Protein AF-X0WL87-F1 (afdb_monomer_lite)

Structure (mmCIF, N/CA/C/O backbone):
data_AF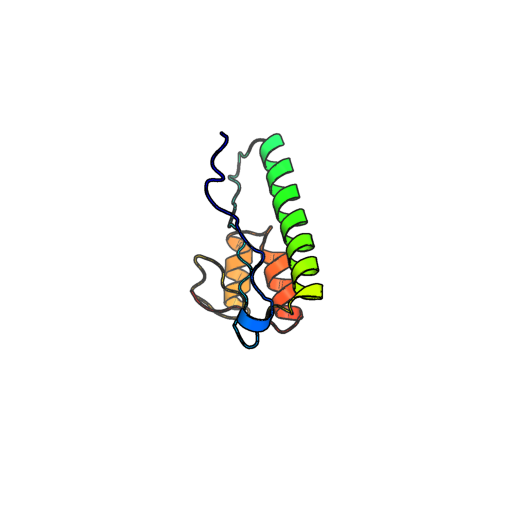-X0WL87-F1
#
_entry.id   AF-X0WL87-F1
#
loop_
_atom_site.group_PDB
_atom_site.id
_atom_site.type_symbol
_atom_site.label_atom_id
_atom_site.label_alt_id
_atom_site.label_comp_id
_atom_site.label_asym_id
_atom_site.label_entity_id
_atom_site.label_seq_id
_atom_site.pdbx_PDB_ins_code
_atom_site.Cartn_x
_atom_site.Cartn_y
_atom_site.Cartn_z
_atom_site.occupancy
_atom_site.B_iso_or_equiv
_atom_site.auth_seq_id
_atom_site.auth_comp_id
_atom_site.auth_asym_id
_atom_site.auth_atom_id
_atom_site.pdbx_PDB_model_num
ATOM 1 N N . MET A 1 1 ? -8.883 49.123 -3.212 1.00 55.66 1 MET A N 1
ATOM 2 C CA . MET A 1 1 ? -9.427 48.294 -2.120 1.00 55.66 1 MET A CA 1
ATOM 3 C C . MET A 1 1 ? -9.254 46.866 -2.574 1.00 55.66 1 MET A C 1
ATOM 5 O O . MET A 1 1 ? -9.878 46.508 -3.562 1.00 55.66 1 MET A O 1
ATOM 9 N N . ASP A 1 2 ? -8.362 46.113 -1.938 1.00 64.94 2 ASP A N 1
ATOM 10 C CA . ASP A 1 2 ? -8.216 44.689 -2.233 1.00 64.94 2 ASP A CA 1
ATOM 11 C C . ASP A 1 2 ? -9.384 43.958 -1.573 1.00 64.94 2 ASP A C 1
ATOM 13 O O . ASP A 1 2 ? -9.468 43.855 -0.349 1.00 64.94 2 ASP A O 1
ATOM 17 N N . GLU A 1 3 ? -10.348 43.545 -2.390 1.00 69.81 3 GLU A N 1
ATOM 18 C CA . GLU A 1 3 ? -11.507 42.783 -1.945 1.00 69.81 3 GLU A CA 1
ATOM 19 C C . GLU A 1 3 ? -11.063 41.346 -1.646 1.00 69.81 3 GLU A C 1
ATOM 21 O O . GLU A 1 3 ? -10.511 40.652 -2.501 1.00 69.81 3 GLU A O 1
ATOM 26 N N . GLN A 1 4 ? -11.256 40.893 -0.407 1.00 76.25 4 GLN A N 1
ATOM 27 C CA . GLN A 1 4 ? -10.859 39.550 0.001 1.00 76.25 4 GLN A CA 1
ATOM 28 C C . GLN A 1 4 ? -11.807 38.520 -0.637 1.00 76.25 4 GLN A C 1
ATOM 30 O O . GLN A 1 4 ? -12.938 38.352 -0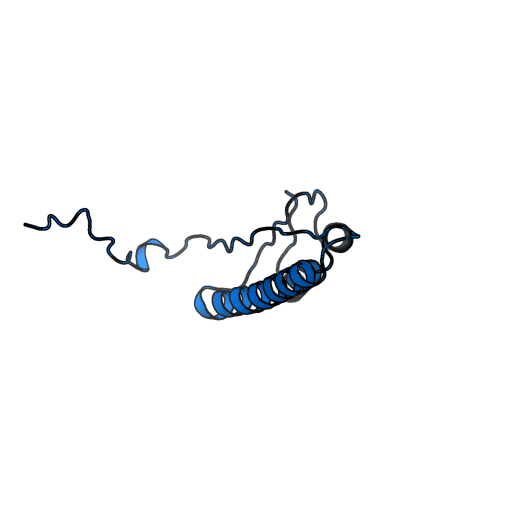.191 1.00 76.25 4 GLN A O 1
ATOM 35 N N . LEU A 1 5 ? -11.332 37.796 -1.656 1.00 79.25 5 LEU A N 1
ATOM 36 C CA . LEU A 1 5 ? -12.105 36.856 -2.495 1.00 79.25 5 LEU A CA 1
ATOM 37 C C . LEU A 1 5 ? -12.551 35.548 -1.795 1.00 79.25 5 LEU A C 1
ATOM 39 O O . LEU A 1 5 ? -12.939 34.585 -2.453 1.00 79.25 5 LEU A O 1
ATOM 43 N N . GLY A 1 6 ? -12.519 35.504 -0.462 1.00 75.31 6 GLY A N 1
ATOM 44 C CA . GLY A 1 6 ? -12.942 34.361 0.344 1.00 75.31 6 GLY A CA 1
ATOM 45 C C . GLY A 1 6 ? -11.893 33.937 1.369 1.00 75.31 6 GLY A C 1
ATOM 46 O O . GLY A 1 6 ? -10.699 33.857 1.081 1.00 75.31 6 GLY A O 1
ATOM 47 N N . LYS A 1 7 ? -12.348 33.655 2.592 1.00 79.81 7 LYS A N 1
ATOM 48 C CA . LYS A 1 7 ? -11.521 33.110 3.670 1.00 79.81 7 LYS A CA 1
ATOM 49 C C . LYS A 1 7 ? -11.837 31.626 3.826 1.00 79.81 7 LYS A C 1
ATOM 51 O O . LYS A 1 7 ? -12.960 31.263 4.164 1.00 79.81 7 LYS A O 1
ATOM 56 N N . ILE A 1 8 ? -10.849 30.771 3.577 1.00 82.00 8 ILE A N 1
ATOM 57 C CA . ILE A 1 8 ? -10.959 29.341 3.879 1.00 82.00 8 ILE A CA 1
ATOM 58 C C . ILE A 1 8 ? -10.663 29.178 5.369 1.00 82.00 8 ILE A C 1
ATOM 60 O O . ILE A 1 8 ? -9.507 29.185 5.790 1.00 82.00 8 ILE A O 1
ATOM 64 N N . GLU A 1 9 ? -11.716 29.077 6.176 1.00 83.56 9 GLU A N 1
ATOM 65 C CA . GLU A 1 9 ? -11.579 28.764 7.596 1.00 83.56 9 GLU A CA 1
ATOM 66 C C . GLU A 1 9 ? -11.188 27.298 7.773 1.00 83.56 9 GLU A C 1
ATOM 68 O O . GLU A 1 9 ? -11.688 26.406 7.079 1.00 83.56 9 GLU A O 1
ATOM 73 N N . LYS A 1 10 ? -10.299 27.029 8.732 1.00 82.56 10 LYS A N 1
ATOM 74 C CA . LYS A 1 10 ? -9.955 25.653 9.087 1.00 82.56 10 LYS A CA 1
ATOM 75 C C . LYS A 1 10 ? -11.217 24.964 9.627 1.00 82.56 10 LYS A C 1
ATOM 77 O O . LYS A 1 10 ? -11.764 25.432 10.624 1.00 82.56 10 LYS A O 1
ATOM 82 N N . PRO A 1 11 ? -11.676 23.857 9.021 1.00 82.19 11 PRO A N 1
ATOM 83 C CA . PRO A 1 11 ? -12.894 23.204 9.470 1.00 82.19 11 PRO A CA 1
ATOM 84 C C . PRO A 1 11 ? -12.703 22.600 10.865 1.00 82.19 11 PRO A C 1
ATOM 86 O O . PRO A 1 11 ? -11.635 22.078 11.201 1.00 82.19 11 PRO A O 1
ATOM 89 N N . GLU A 1 12 ? -13.753 22.656 11.682 1.00 87.00 12 GLU A N 1
ATOM 90 C CA . GLU A 1 12 ? -13.728 22.105 13.035 1.00 87.00 12 GLU A CA 1
ATOM 91 C C . GLU A 1 12 ? -13.536 20.584 13.026 1.00 87.00 12 GLU A C 1
ATOM 93 O O . GLU A 1 12 ? -14.209 19.854 12.293 1.00 87.00 12 GLU A O 1
ATOM 98 N N . ALA A 1 13 ? -12.671 20.076 13.912 1.00 81.56 13 ALA A N 1
ATOM 99 C CA . ALA A 1 13 ? -12.392 18.641 14.020 1.00 81.56 13 ALA A CA 1
ATOM 100 C C . ALA A 1 13 ? -13.656 17.806 14.307 1.00 81.56 13 ALA A C 1
ATOM 102 O O . ALA A 1 13 ? -13.772 16.669 13.843 1.00 81.56 13 ALA A O 1
ATOM 103 N N . LYS A 1 14 ? -14.637 18.387 15.016 1.00 87.19 14 LYS A N 1
ATOM 104 C CA . LYS A 1 14 ? -15.916 17.747 15.351 1.00 87.19 14 LYS A CA 1
ATOM 105 C C . LYS A 1 14 ? -16.687 17.285 14.109 1.00 87.19 14 LYS A C 1
ATOM 107 O O . LYS A 1 14 ? -17.334 16.243 14.165 1.00 87.19 14 LYS A O 1
ATOM 112 N N . HIS A 1 15 ? -16.561 17.983 12.977 1.00 86.62 15 HIS A N 1
ATOM 113 C CA . HIS A 1 15 ? -17.228 17.616 11.721 1.00 86.62 15 HIS A CA 1
ATOM 114 C C . HIS A 1 15 ? -16.753 16.286 11.122 1.00 86.62 15 HIS A C 1
ATOM 116 O O . HIS A 1 15 ? -17.430 15.732 10.250 1.00 86.62 15 HIS A O 1
ATOM 122 N N . PHE A 1 16 ? -15.612 15.766 11.577 1.00 82.38 16 PHE A N 1
ATOM 123 C CA . PHE A 1 16 ? -15.011 14.527 11.084 1.00 82.38 16 PHE A CA 1
ATOM 124 C C . PHE A 1 16 ? -15.031 13.395 12.117 1.00 82.38 16 PHE A C 1
ATOM 126 O O . PHE A 1 16 ? -14.534 12.303 11.841 1.00 82.38 16 PHE A O 1
ATOM 133 N N . SER A 1 17 ? -15.621 13.626 13.294 1.00 84.06 17 SER A 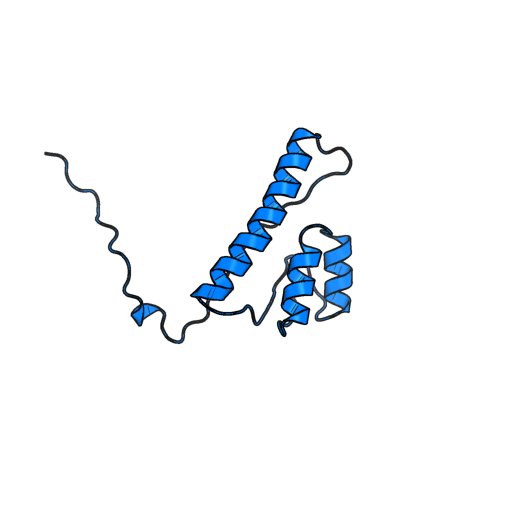N 1
ATOM 134 C CA . SER A 1 17 ? -15.766 12.592 14.319 1.00 84.06 17 SER A CA 1
ATOM 135 C C . SER A 1 17 ? -16.666 11.454 13.827 1.00 84.06 17 SER A C 1
ATOM 137 O O . SER A 1 17 ? -17.697 11.699 13.203 1.00 84.06 17 SER A O 1
ATOM 139 N N . GLY A 1 18 ? -16.257 10.207 14.076 1.00 84.94 18 GLY A N 1
ATOM 140 C CA . GLY A 1 18 ? -16.998 9.004 13.673 1.00 84.94 18 GLY A CA 1
ATOM 141 C C . GLY A 1 18 ? -17.067 8.746 12.161 1.00 84.94 18 GLY A C 1
ATOM 142 O O . GLY A 1 18 ? -17.715 7.790 11.742 1.00 84.94 18 GLY A O 1
ATOM 143 N N . LYS A 1 19 ? -16.413 9.567 11.328 1.00 89.25 19 LYS A N 1
ATOM 144 C CA . LYS A 1 19 ? -16.371 9.368 9.873 1.00 89.25 19 LYS A CA 1
ATOM 145 C C . LYS A 1 19 ? -15.200 8.478 9.468 1.00 89.25 19 LYS A C 1
ATOM 147 O O . LYS A 1 19 ? -14.146 8.478 10.106 1.00 89.25 19 LYS A O 1
ATOM 152 N N . ARG A 1 20 ? -15.375 7.759 8.355 1.00 91.06 20 ARG A N 1
ATOM 153 C CA . ARG A 1 20 ? -14.281 7.033 7.700 1.00 91.06 20 ARG A CA 1
ATOM 154 C C . ARG A 1 20 ? -13.261 8.021 7.143 1.00 91.06 20 ARG A C 1
ATOM 156 O O . ARG A 1 20 ? -13.628 9.079 6.634 1.00 91.06 20 ARG A O 1
ATOM 163 N N . LYS A 1 21 ? -11.989 7.652 7.244 1.00 91.31 21 LYS A N 1
ATOM 164 C CA . LYS A 1 21 ? -10.858 8.407 6.704 1.00 91.31 21 LYS A CA 1
ATOM 165 C C . LYS A 1 21 ? -10.305 7.644 5.512 1.00 91.31 21 LYS A C 1
ATOM 167 O O . LYS A 1 21 ? -10.292 6.417 5.527 1.00 91.31 21 LYS A O 1
ATOM 172 N N . LEU A 1 22 ? -9.875 8.382 4.498 1.00 93.81 22 LEU A N 1
ATOM 173 C CA . LEU A 1 22 ? -9.286 7.834 3.286 1.00 93.81 22 LEU A CA 1
ATOM 174 C C . LEU A 1 22 ? -7.893 8.431 3.119 1.00 93.81 22 LEU A C 1
ATOM 176 O O . LEU A 1 22 ? -7.745 9.654 3.130 1.00 93.81 22 LEU A O 1
ATOM 180 N N . TYR A 1 23 ? -6.892 7.570 2.960 1.00 95.00 23 TYR A N 1
ATOM 181 C CA . TYR A 1 23 ? -5.581 7.964 2.455 1.00 95.00 23 TYR A CA 1
ATOM 182 C C . TYR A 1 23 ? -5.548 7.617 0.977 1.00 95.00 23 TYR A C 1
ATOM 184 O O . TYR A 1 23 ? -5.710 6.455 0.615 1.00 95.00 23 TYR A O 1
ATOM 192 N N . LEU A 1 24 ? -5.396 8.638 0.139 1.00 95.50 24 LEU A N 1
ATOM 193 C CA . LEU A 1 24 ? -5.333 8.476 -1.303 1.00 95.50 24 LEU A CA 1
ATOM 194 C C . LEU A 1 24 ? -3.880 8.600 -1.749 1.00 95.50 24 LEU A C 1
ATOM 196 O O . LEU A 1 24 ? -3.228 9.605 -1.464 1.00 95.50 24 LEU A O 1
ATOM 200 N N . VAL A 1 25 ? -3.395 7.581 -2.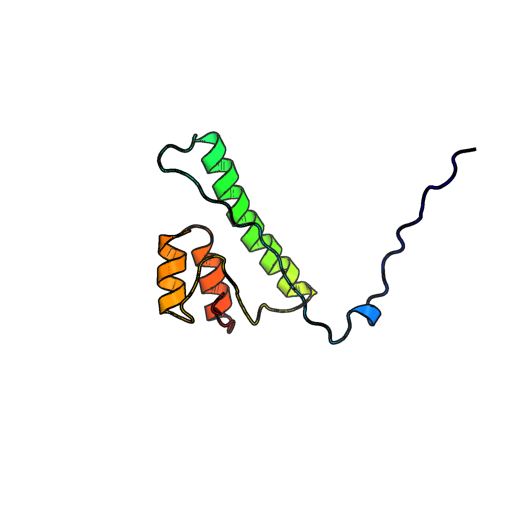448 1.00 96.25 25 VAL A N 1
ATOM 201 C CA . VAL A 1 25 ? -2.040 7.524 -2.992 1.00 96.25 25 VAL A CA 1
ATOM 202 C C . VAL A 1 25 ? -2.156 7.370 -4.506 1.00 96.25 25 VAL A C 1
ATOM 204 O O . VAL A 1 25 ? -2.747 6.388 -4.951 1.00 96.25 25 VAL A O 1
ATOM 207 N N . PRO A 1 26 ? -1.630 8.316 -5.301 1.00 95.75 26 PRO A N 1
ATOM 208 C CA . PRO A 1 26 ? -1.535 8.144 -6.746 1.00 95.75 26 PRO A CA 1
ATOM 209 C C . PRO A 1 26 ? -0.716 6.903 -7.118 1.00 95.75 26 PRO A C 1
ATOM 211 O O . PRO A 1 26 ? 0.400 6.718 -6.641 1.00 95.75 26 PRO A O 1
ATOM 214 N N . LEU A 1 27 ? -1.241 6.055 -7.997 1.00 94.19 27 LEU A N 1
ATOM 215 C CA . LEU A 1 27 ? -0.488 4.910 -8.494 1.00 94.19 27 LEU A CA 1
ATOM 216 C C . LEU A 1 27 ? 0.422 5.349 -9.650 1.00 94.19 27 LEU A C 1
ATOM 218 O O . LEU A 1 27 ? -0.050 5.854 -10.667 1.00 94.19 27 LEU A O 1
ATOM 222 N N . ILE A 1 28 ? 1.735 5.174 -9.489 1.00 94.06 28 ILE A N 1
ATOM 223 C CA . ILE A 1 28 ? 2.750 5.517 -10.498 1.00 94.06 28 ILE A CA 1
ATOM 224 C C . ILE A 1 28 ? 3.501 4.250 -10.911 1.00 94.06 28 ILE A C 1
ATOM 226 O O . ILE A 1 28 ? 3.820 3.419 -10.061 1.00 94.06 28 ILE A O 1
ATOM 230 N N . PHE A 1 29 ? 3.817 4.129 -12.200 1.00 91.81 29 PHE A N 1
ATOM 231 C CA . PHE A 1 29 ? 4.545 3.008 -12.801 1.00 91.81 29 PHE A CA 1
ATOM 232 C C . PHE A 1 29 ? 5.783 3.498 -13.547 1.00 91.81 29 PHE A C 1
ATOM 234 O O . PHE A 1 29 ? 5.789 4.623 -14.035 1.00 91.81 29 PHE A O 1
ATOM 241 N N . TYR A 1 30 ? 6.771 2.623 -13.716 1.00 92.00 30 TYR A N 1
ATOM 242 C CA . TYR A 1 30 ? 7.889 2.829 -14.634 1.00 92.00 30 TYR A CA 1
ATOM 243 C C . TYR A 1 30 ? 7.809 1.837 -15.803 1.00 92.00 30 TYR A C 1
ATOM 245 O O . TYR A 1 30 ? 7.238 0.756 -15.667 1.00 92.00 30 TYR A O 1
ATOM 253 N N . GLY A 1 31 ? 8.360 2.217 -16.958 1.00 91.06 31 GLY A N 1
ATOM 254 C CA . GLY A 1 31 ? 8.577 1.308 -18.090 1.00 91.06 31 GLY A CA 1
ATOM 255 C C . GLY A 1 31 ? 9.984 0.706 -18.059 1.00 91.06 31 GLY A C 1
ATOM 256 O O . GLY A 1 31 ? 10.864 1.266 -17.411 1.00 91.06 31 GLY A O 1
ATOM 257 N N . GLU A 1 32 ? 10.211 -0.401 -18.774 1.00 88.31 32 GLU A N 1
ATOM 258 C CA . GLU A 1 32 ? 11.507 -1.110 -18.787 1.00 88.31 32 GLU A CA 1
ATOM 259 C C . GLU A 1 32 ? 12.694 -0.195 -19.147 1.00 88.31 32 GLU A C 1
ATOM 261 O O . GLU A 1 32 ? 13.744 -0.285 -18.517 1.00 88.31 32 GLU A O 1
ATOM 266 N N . ASP A 1 33 ? 12.490 0.757 -20.063 1.00 93.75 33 ASP A N 1
ATOM 267 C CA . ASP A 1 33 ? 13.517 1.701 -20.532 1.00 93.75 33 ASP A CA 1
ATOM 268 C C . ASP A 1 33 ? 13.407 3.097 -19.890 1.00 93.75 33 ASP A C 1
ATOM 270 O O . ASP A 1 33 ? 13.759 4.117 -20.492 1.00 93.75 33 ASP A O 1
ATOM 274 N N . ALA A 1 34 ? 12.855 3.184 -18.677 1.00 94.69 34 ALA A N 1
ATOM 275 C CA . ALA A 1 34 ? 12.682 4.463 -18.003 1.00 94.69 34 ALA A CA 1
ATOM 276 C C . ALA A 1 34 ? 14.038 5.172 -17.764 1.00 94.69 34 ALA A C 1
ATOM 278 O O . ALA A 1 34 ? 14.984 4.547 -17.275 1.00 94.69 34 ALA A O 1
ATOM 279 N N . PRO A 1 35 ? 14.151 6.488 -18.049 1.00 97.25 35 PRO A N 1
ATOM 280 C CA . PRO A 1 35 ? 15.396 7.224 -17.848 1.00 97.25 35 PRO A CA 1
ATOM 281 C C . PRO A 1 35 ? 15.894 7.152 -16.393 1.00 97.25 35 PRO A C 1
ATOM 283 O O . PRO A 1 35 ? 15.071 7.204 -15.474 1.00 97.25 35 PRO A O 1
ATOM 286 N N . PRO A 1 36 ? 17.217 7.138 -16.140 1.00 97.06 36 PRO A N 1
ATOM 287 C CA . PRO A 1 36 ? 17.757 7.070 -14.778 1.00 97.06 36 PRO A CA 1
ATOM 288 C C . PRO A 1 36 ? 17.233 8.173 -13.846 1.00 97.06 36 PRO A C 1
ATOM 290 O O . PRO A 1 36 ? 16.848 7.898 -12.713 1.00 97.06 36 PRO A O 1
ATOM 293 N N . GLU A 1 37 ? 17.126 9.406 -14.348 1.00 97.31 37 GLU A N 1
ATOM 294 C CA . GLU A 1 37 ? 16.583 10.553 -13.601 1.00 97.31 37 GLU A CA 1
ATOM 295 C C . GLU A 1 37 ? 15.109 10.365 -13.211 1.00 97.31 37 GLU A C 1
ATOM 297 O O . GLU A 1 37 ? 14.647 10.865 -12.183 1.00 97.31 37 GLU A O 1
ATOM 302 N N . TYR A 1 38 ? 14.343 9.654 -14.043 1.00 96.81 38 TYR A N 1
ATOM 303 C CA . TYR A 1 38 ? 12.969 9.294 -13.722 1.00 96.81 38 TYR A CA 1
ATOM 304 C C . TYR A 1 38 ? 12.939 8.214 -12.641 1.00 96.81 38 TYR A C 1
ATOM 306 O O . TYR A 1 38 ? 12.186 8.349 -11.679 1.00 96.81 38 TYR A O 1
ATOM 314 N N . MET A 1 39 ? 13.778 7.182 -12.764 1.00 96.38 39 MET A N 1
ATOM 315 C CA . MET A 1 39 ? 13.857 6.102 -11.777 1.00 96.38 39 MET A CA 1
ATOM 316 C C . MET A 1 39 ? 14.248 6.616 -10.389 1.00 96.38 39 MET A C 1
ATOM 318 O O . MET A 1 39 ? 13.694 6.158 -9.391 1.00 96.38 39 MET A O 1
ATOM 322 N N . GLU A 1 40 ? 15.128 7.616 -10.309 1.00 97.12 40 GLU A N 1
ATOM 323 C CA . GLU A 1 40 ? 15.458 8.295 -9.052 1.00 97.12 40 GLU A CA 1
ATOM 324 C C . GLU A 1 40 ? 14.216 8.935 -8.410 1.00 97.12 40 GLU A C 1
ATOM 326 O O . GLU A 1 40 ? 13.906 8.671 -7.247 1.00 97.12 40 GLU A O 1
ATOM 331 N N . LYS A 1 41 ? 13.443 9.709 -9.183 1.00 97.62 41 LYS A N 1
ATOM 332 C CA . LYS A 1 41 ? 12.200 10.339 -8.703 1.00 97.62 41 LYS A CA 1
ATOM 333 C C . LYS A 1 41 ? 11.126 9.317 -8.347 1.00 97.62 41 LYS A C 1
ATOM 335 O O . LYS A 1 41 ? 10.401 9.515 -7.378 1.00 97.62 41 LYS A O 1
ATOM 340 N N . PHE A 1 42 ? 11.014 8.247 -9.125 1.00 96.50 42 PHE A N 1
ATOM 341 C CA . PHE A 1 42 ? 10.060 7.168 -8.907 1.00 96.50 42 PHE A CA 1
ATOM 342 C C . PHE A 1 42 ? 10.334 6.431 -7.589 1.00 96.50 42 PHE A C 1
ATOM 344 O O . PHE A 1 42 ? 9.419 6.222 -6.792 1.00 96.50 42 PHE A O 1
ATOM 351 N N . ASN A 1 43 ? 11.596 6.092 -7.322 1.00 95.25 43 ASN A N 1
ATOM 352 C CA . ASN A 1 43 ? 11.982 5.445 -6.070 1.00 95.25 43 ASN A CA 1
ATOM 353 C C . ASN A 1 43 ? 11.769 6.382 -4.875 1.00 95.25 43 ASN A C 1
ATOM 355 O O . ASN A 1 43 ? 11.152 5.986 -3.885 1.00 95.25 43 ASN A O 1
ATOM 359 N N . LEU A 1 44 ? 12.197 7.644 -5.005 1.00 97.06 44 LEU A N 1
ATOM 360 C CA . LEU A 1 44 ? 11.986 8.666 -3.981 1.00 97.06 44 LEU A CA 1
ATOM 361 C C . LEU A 1 44 ? 10.494 8.875 -3.684 1.00 97.06 44 LEU A C 1
ATOM 363 O O . LEU A 1 44 ? 10.109 9.034 -2.528 1.00 97.06 44 LEU A O 1
ATOM 367 N N . TYR A 1 45 ? 9.644 8.853 -4.713 1.00 97.75 45 TYR A N 1
ATOM 368 C CA . TYR A 1 45 ? 8.198 8.962 -4.557 1.00 97.75 45 TYR A CA 1
ATOM 369 C C . TYR A 1 45 ? 7.650 7.859 -3.645 1.00 97.75 45 TYR A C 1
ATOM 371 O O . TYR A 1 45 ? 6.982 8.162 -2.655 1.00 97.75 45 TYR A O 1
ATOM 379 N N . TRP A 1 46 ? 7.954 6.591 -3.930 1.00 96.81 46 TRP A N 1
ATOM 380 C CA . TRP A 1 46 ? 7.429 5.473 -3.141 1.00 96.81 46 TRP A CA 1
ATOM 381 C C . TRP A 1 46 ? 7.988 5.428 -1.714 1.00 96.81 46 TRP A C 1
ATOM 383 O O . TRP A 1 46 ? 7.248 5.111 -0.778 1.00 96.81 46 TRP A O 1
ATOM 393 N N . GLU A 1 47 ? 9.246 5.829 -1.518 1.00 96.25 47 GLU A N 1
ATOM 394 C CA . GLU A 1 47 ? 9.823 6.027 -0.184 1.00 96.25 47 GLU A CA 1
ATOM 395 C C . GLU A 1 47 ? 9.039 7.089 0.608 1.00 96.25 47 GLU A C 1
ATOM 397 O O . GLU A 1 47 ? 8.589 6.848 1.735 1.00 96.25 47 GLU A O 1
ATOM 402 N N . GLN A 1 48 ? 8.799 8.250 -0.006 1.00 97.62 48 GLN A N 1
ATOM 403 C CA . GLN A 1 48 ? 8.058 9.343 0.620 1.00 97.62 48 GLN A CA 1
ATOM 404 C C . GLN A 1 48 ? 6.602 8.970 0.904 1.00 97.62 48 GLN A C 1
ATOM 406 O O . GLN A 1 48 ? 6.081 9.343 1.956 1.00 97.62 48 GLN A O 1
ATOM 411 N N . VAL A 1 49 ? 5.946 8.214 0.019 1.00 97.56 49 VAL A N 1
ATOM 412 C CA . VAL A 1 49 ? 4.595 7.685 0.258 1.00 97.56 49 VAL A CA 1
ATOM 413 C C . VAL A 1 49 ? 4.580 6.826 1.517 1.00 97.56 49 VAL A C 1
ATOM 415 O O . VAL A 1 49 ? 3.739 7.053 2.389 1.00 97.56 49 VAL A O 1
ATOM 418 N N . SER A 1 50 ? 5.517 5.884 1.655 1.00 95.75 50 SER A N 1
ATOM 419 C CA . SER A 1 50 ? 5.598 5.020 2.838 1.00 95.75 50 SER A CA 1
ATOM 420 C C . SER A 1 50 ? 5.704 5.844 4.128 1.00 95.75 50 SER A C 1
ATOM 422 O O . SER A 1 50 ? 4.915 5.665 5.066 1.00 95.75 50 SER A O 1
ATOM 424 N N . GLN A 1 51 ? 6.601 6.836 4.147 1.00 97.31 51 GLN A N 1
ATOM 425 C CA . GLN A 1 51 ? 6.800 7.692 5.314 1.00 97.31 51 GLN A CA 1
ATOM 426 C C . GLN A 1 51 ? 5.600 8.604 5.606 1.00 97.31 51 GLN A C 1
ATOM 428 O O . GLN A 1 51 ? 5.221 8.785 6.769 1.00 97.31 51 GLN A O 1
ATOM 433 N N . GLN A 1 52 ? 4.966 9.166 4.575 1.00 96.88 52 GLN A N 1
ATOM 434 C CA . GLN A 1 52 ? 3.784 10.008 4.743 1.00 96.88 52 GLN A CA 1
ATOM 435 C C . GLN A 1 52 ? 2.586 9.211 5.261 1.00 96.88 52 GLN A C 1
ATOM 437 O O . GLN A 1 52 ? 1.918 9.671 6.189 1.00 96.88 52 GLN A O 1
ATOM 442 N N . VAL A 1 53 ? 2.344 8.007 4.736 1.00 96.50 53 VAL A N 1
ATOM 443 C CA . VAL A 1 53 ? 1.269 7.130 5.221 1.00 96.50 53 VAL A CA 1
ATOM 444 C C . VAL A 1 53 ? 1.498 6.770 6.688 1.00 96.50 53 VAL A C 1
ATOM 446 O O . VAL A 1 53 ? 0.580 6.923 7.491 1.00 96.50 53 VAL A O 1
ATOM 449 N N . ALA A 1 54 ? 2.721 6.396 7.080 1.00 95.62 54 ALA A N 1
ATOM 450 C CA . ALA A 1 54 ? 3.040 6.106 8.481 1.00 95.62 54 ALA A CA 1
ATOM 451 C C . ALA A 1 54 ? 2.804 7.321 9.405 1.00 95.62 54 ALA A C 1
ATOM 453 O O . ALA A 1 54 ? 2.235 7.195 10.494 1.00 95.62 54 ALA A O 1
ATOM 454 N N . ASN A 1 55 ? 3.182 8.521 8.956 1.00 96.44 55 ASN A N 1
ATOM 455 C CA . ASN A 1 55 ? 2.939 9.764 9.689 1.00 96.44 55 ASN A CA 1
ATOM 456 C C . ASN A 1 55 ? 1.433 10.045 9.851 1.00 96.44 55 ASN A C 1
ATOM 458 O O . ASN A 1 55 ? 0.988 10.407 10.942 1.00 96.44 55 ASN A O 1
ATOM 462 N N . LEU A 1 56 ? 0.634 9.844 8.799 1.00 94.88 56 LEU A N 1
ATOM 463 C CA . LEU A 1 56 ? -0.822 9.989 8.868 1.00 94.88 56 LEU A CA 1
ATOM 464 C C . LEU A 1 56 ? -1.436 8.961 9.825 1.00 94.88 56 LEU A C 1
ATOM 466 O O . LEU A 1 56 ? -2.218 9.344 10.697 1.00 94.88 56 LEU A O 1
ATOM 470 N N . GLU A 1 57 ? -1.027 7.694 9.752 1.00 94.31 57 GLU A N 1
ATOM 471 C CA . GLU A 1 57 ? -1.533 6.651 10.647 1.00 94.31 57 GLU A CA 1
ATOM 472 C C . GLU A 1 57 ? -1.295 6.968 12.125 1.00 94.31 57 GLU A C 1
ATOM 474 O O . GLU A 1 57 ? -2.196 6.771 12.944 1.00 94.31 57 GLU A O 1
ATOM 479 N N . SER A 1 58 ? -0.133 7.538 12.464 1.00 94.31 58 SER A N 1
ATOM 480 C CA . SER A 1 58 ? 0.189 7.929 13.845 1.00 94.31 58 SER A CA 1
ATOM 481 C C . SER A 1 58 ? -0.689 9.059 14.401 1.00 94.31 58 SER A C 1
ATOM 483 O O . SER A 1 58 ? -0.828 9.188 15.616 1.00 94.31 58 SER A O 1
ATOM 485 N N . LYS A 1 59 ? -1.298 9.876 13.531 1.00 91.19 59 LYS A N 1
ATOM 486 C CA . LYS A 1 59 ? -2.076 11.066 13.922 1.00 91.19 59 LYS A CA 1
ATOM 487 C C . LYS A 1 59 ? -3.575 10.863 13.817 1.00 91.19 59 LYS A C 1
ATOM 489 O O . LYS A 1 59 ? -4.332 11.405 14.620 1.00 91.19 59 LYS A O 1
ATOM 494 N N . ILE A 1 60 ? -4.016 10.152 12.784 1.00 88.25 60 ILE A N 1
ATOM 495 C CA . ILE A 1 60 ? -5.430 10.068 12.427 1.00 88.25 60 ILE A CA 1
ATOM 496 C C . ILE A 1 60 ? -5.954 8.631 12.321 1.00 88.25 60 ILE A C 1
ATOM 498 O O . ILE A 1 60 ? -7.165 8.471 12.172 1.00 88.25 60 ILE A O 1
ATOM 502 N N . GLY A 1 61 ? -5.123 7.614 12.553 1.00 90.06 61 GLY A N 1
ATOM 503 C CA . GLY A 1 61 ? -5.552 6.227 12.754 1.00 90.06 61 GLY A CA 1
ATOM 504 C C . GLY A 1 61 ? -4.997 5.261 11.713 1.00 90.06 61 GLY A C 1
ATOM 505 O O . GLY A 1 61 ? -4.705 5.647 10.582 1.00 90.06 61 GLY A O 1
ATOM 506 N N . LYS A 1 62 ? -4.861 3.995 12.112 1.00 94.12 62 LYS A N 1
ATOM 507 C CA . LYS A 1 62 ? -4.310 2.930 11.269 1.00 94.12 62 LYS A CA 1
ATOM 508 C C . LYS A 1 62 ? -5.214 2.601 10.080 1.00 94.12 62 LYS A C 1
ATOM 510 O O . LYS A 1 62 ? -6.436 2.724 10.167 1.00 94.12 62 LYS A O 1
ATOM 515 N N . VAL A 1 63 ? -4.605 2.142 8.994 1.00 95.88 63 VAL A N 1
ATOM 516 C CA . VAL A 1 63 ? -5.295 1.588 7.828 1.00 95.88 63 VAL A CA 1
ATOM 517 C C . VAL A 1 63 ? -5.930 0.253 8.213 1.00 95.88 63 VAL A C 1
ATOM 519 O O . VAL A 1 63 ? -5.261 -0.626 8.745 1.00 95.88 63 VAL A O 1
ATOM 522 N N . SER A 1 64 ? -7.227 0.105 7.942 1.00 95.81 64 SER A N 1
ATOM 523 C CA . SER A 1 64 ? -7.966 -1.151 8.165 1.00 95.81 64 SER A CA 1
ATOM 524 C C . SER A 1 64 ? -8.308 -1.878 6.863 1.00 95.81 64 SER A C 1
ATOM 526 O O . SER A 1 64 ? -8.456 -3.094 6.863 1.00 95.81 64 SER A O 1
ATOM 528 N N . HIS A 1 65 ? -8.399 -1.145 5.753 1.00 95.81 65 HIS A N 1
ATOM 529 C CA . HIS A 1 65 ? -8.715 -1.684 4.433 1.00 95.81 65 HIS A CA 1
ATOM 530 C C . HIS A 1 65 ? -7.793 -1.045 3.399 1.00 95.81 65 HIS A C 1
ATOM 532 O O . HIS A 1 65 ? -7.586 0.172 3.431 1.00 95.81 65 HIS A O 1
ATOM 538 N N . VAL A 1 66 ? -7.262 -1.857 2.490 1.00 95.75 66 VAL A N 1
ATOM 539 C CA . VAL A 1 66 ? -6.460 -1.418 1.350 1.00 95.75 66 VAL A CA 1
ATOM 540 C C . VAL A 1 66 ? -7.218 -1.752 0.077 1.00 95.75 66 VAL A C 1
ATOM 542 O O . VAL A 1 66 ? -7.616 -2.894 -0.125 1.00 95.75 66 VAL A O 1
ATOM 545 N N . TYR A 1 67 ? -7.378 -0.751 -0.780 1.00 94.81 67 TYR A N 1
ATOM 546 C CA . TYR A 1 67 ? -7.902 -0.901 -2.131 1.00 94.81 67 TYR A CA 1
ATOM 547 C C . TYR A 1 67 ? -6.777 -0.520 -3.079 1.00 94.81 67 TYR A C 1
ATOM 549 O O . TYR A 1 67 ? -6.175 0.545 -2.924 1.00 94.81 67 TYR A O 1
ATOM 557 N N . HIS A 1 68 ? -6.467 -1.398 -4.021 1.00 94.19 68 HIS A N 1
ATOM 558 C CA . HIS A 1 68 ? -5.435 -1.166 -5.017 1.00 94.19 68 HIS A CA 1
ATOM 559 C C . HIS A 1 68 ? -6.073 -1.275 -6.396 1.00 94.19 68 HIS A C 1
ATOM 561 O O . HIS A 1 68 ? -6.791 -2.232 -6.680 1.00 94.19 68 HIS A O 1
ATOM 567 N N . GLU A 1 69 ? -5.803 -0.295 -7.256 1.00 92.00 69 GLU A N 1
ATOM 568 C CA . GLU A 1 69 ? -6.361 -0.264 -8.606 1.00 92.00 69 GLU A CA 1
ATOM 569 C C . GLU A 1 69 ? -6.040 -1.564 -9.358 1.00 92.00 69 GLU A C 1
ATOM 571 O O . GLU A 1 69 ? -4.939 -2.109 -9.248 1.00 92.00 69 GLU A O 1
ATOM 576 N N . SER A 1 70 ? -6.998 -2.052 -10.148 1.00 86.94 70 SER A N 1
ATOM 577 C CA . SER A 1 70 ? -6.866 -3.267 -10.970 1.00 86.94 70 SER A CA 1
ATOM 578 C C . SER A 1 70 ? -6.696 -4.591 -10.201 1.00 86.94 70 SER A C 1
ATOM 580 O O . SER A 1 70 ? -6.256 -5.580 -10.788 1.00 86.94 70 SER A O 1
ATOM 582 N N . ILE A 1 71 ? -7.059 -4.648 -8.913 1.00 90.69 71 ILE A N 1
ATOM 583 C CA . ILE A 1 71 ? -7.033 -5.886 -8.116 1.00 90.69 71 ILE A CA 1
ATOM 584 C C . ILE A 1 71 ? -8.434 -6.487 -7.976 1.00 90.69 71 ILE A C 1
ATOM 586 O O . ILE A 1 71 ? -9.285 -5.962 -7.266 1.00 90.69 71 ILE A O 1
ATOM 590 N N . THR A 1 72 ? -8.641 -7.647 -8.604 1.00 89.25 72 THR A N 1
ATOM 591 C CA . THR A 1 72 ? -9.910 -8.400 -8.579 1.00 89.25 72 THR A CA 1
ATOM 592 C C . THR A 1 72 ? -9.914 -9.579 -7.599 1.00 89.25 72 THR A C 1
ATOM 594 O O . THR A 1 72 ? -10.908 -10.295 -7.495 1.00 89.25 72 THR A O 1
ATOM 597 N N . LEU A 1 73 ? -8.810 -9.796 -6.876 1.00 89.44 73 LEU A N 1
ATOM 598 C CA . LEU A 1 73 ? -8.640 -10.873 -5.897 1.00 89.44 73 LEU A CA 1
ATOM 599 C C . LEU A 1 73 ? -8.308 -10.286 -4.523 1.00 89.44 73 LEU A C 1
ATOM 601 O O . LEU A 1 73 ? -7.484 -9.383 -4.422 1.00 89.44 73 LEU A O 1
ATOM 605 N N . ALA A 1 74 ? -8.922 -10.813 -3.465 1.00 86.44 74 ALA A N 1
ATOM 606 C CA . ALA A 1 74 ? -8.653 -10.386 -2.093 1.00 86.44 74 ALA A CA 1
ATOM 607 C C . ALA A 1 74 ? -7.466 -11.144 -1.472 1.00 86.44 74 ALA A C 1
ATOM 609 O O . ALA A 1 74 ? -7.042 -12.197 -1.960 1.00 86.44 74 ALA A O 1
ATOM 610 N N . GLY A 1 75 ? -6.969 -10.634 -0.344 1.00 86.19 75 GLY A N 1
ATOM 611 C CA . GLY A 1 75 ? -6.007 -11.344 0.505 1.00 86.19 75 GLY A CA 1
ATOM 612 C C . GLY A 1 75 ? -4.681 -11.678 -0.191 1.00 86.19 75 GLY A C 1
ATOM 613 O O . GLY A 1 75 ? -4.142 -10.874 -0.952 1.00 86.19 75 GLY A O 1
ATOM 614 N N . GLU A 1 76 ? -4.128 -12.862 0.089 1.00 87.75 76 GLU A N 1
ATOM 615 C CA . GLU A 1 76 ? -2.796 -13.265 -0.393 1.00 87.75 76 GLU A CA 1
ATOM 616 C C . GLU A 1 76 ? -2.694 -13.367 -1.917 1.00 87.75 76 GLU A C 1
ATOM 618 O O . GLU A 1 76 ? -1.661 -13.023 -2.493 1.00 87.75 76 GLU A O 1
ATOM 623 N N . ASP A 1 77 ? -3.755 -13.812 -2.589 1.00 90.69 77 ASP A N 1
ATOM 624 C CA . ASP A 1 77 ? -3.748 -13.907 -4.048 1.00 90.69 77 ASP A CA 1
ATOM 625 C C . ASP A 1 77 ? -3.783 -12.519 -4.695 1.00 90.69 77 ASP A C 1
ATOM 627 O O . ASP A 1 77 ? -3.063 -12.286 -5.667 1.00 90.69 77 ASP A O 1
ATOM 631 N N . GLY A 1 78 ? -4.508 -11.567 -4.097 1.00 91.00 78 GLY A N 1
ATOM 632 C CA . GLY A 1 78 ? -4.424 -10.152 -4.461 1.00 91.00 78 GLY A CA 1
ATOM 633 C C . GLY A 1 78 ? -3.012 -9.587 -4.296 1.00 91.00 78 GLY A C 1
ATOM 634 O O . GLY A 1 78 ? -2.501 -8.930 -5.203 1.00 91.00 78 GLY A O 1
ATOM 635 N N . LEU A 1 79 ? -2.329 -9.906 -3.190 1.00 91.94 79 LEU A N 1
ATOM 636 C CA . LEU A 1 79 ? -0.954 -9.449 -2.938 1.00 91.94 79 LEU A CA 1
ATOM 637 C C . LEU A 1 79 ? 0.032 -9.933 -4.009 1.00 91.94 79 LEU A C 1
ATOM 639 O O . LEU A 1 79 ? 0.888 -9.158 -4.437 1.00 91.94 79 LEU A O 1
ATOM 643 N N . LYS A 1 80 ? -0.106 -11.178 -4.485 1.00 92.56 80 LYS A N 1
ATOM 644 C CA . LYS A 1 80 ? 0.716 -11.710 -5.590 1.00 92.56 80 LYS A CA 1
ATOM 645 C C . LYS A 1 80 ? 0.489 -10.946 -6.895 1.00 92.56 80 LYS A C 1
ATOM 647 O O . LYS A 1 80 ? 1.408 -10.836 -7.704 1.00 92.56 80 LYS A O 1
ATOM 652 N N . VAL A 1 81 ? -0.727 -10.447 -7.129 1.00 92.56 81 VAL A N 1
ATOM 653 C CA . VAL A 1 81 ? -1.036 -9.617 -8.302 1.00 92.56 81 VAL A CA 1
ATOM 654 C C . VAL A 1 81 ? -0.424 -8.225 -8.143 1.00 92.56 81 VAL A C 1
ATOM 656 O O . VAL A 1 81 ? 0.239 -7.762 -9.067 1.00 92.56 81 VAL A O 1
ATOM 659 N N . VAL A 1 82 ? -0.553 -7.599 -6.967 1.00 93.31 82 VAL A N 1
ATOM 660 C CA . VAL A 1 82 ? 0.086 -6.302 -6.669 1.00 93.31 82 VAL A CA 1
ATOM 661 C C . VAL A 1 82 ? 1.598 -6.378 -6.884 1.00 93.31 82 VAL A C 1
ATOM 663 O O . VAL A 1 82 ? 2.164 -5.509 -7.537 1.00 93.31 82 VAL A O 1
ATOM 666 N N . GLU A 1 83 ? 2.249 -7.438 -6.401 1.00 93.06 83 GLU A N 1
ATOM 667 C CA . GLU A 1 83 ? 3.695 -7.641 -6.559 1.00 93.06 83 GLU A CA 1
ATOM 668 C C . GLU A 1 83 ? 4.138 -7.676 -8.024 1.00 93.06 83 GLU A C 1
ATOM 670 O O . GLU A 1 83 ? 5.188 -7.138 -8.362 1.00 93.06 83 GLU A O 1
ATOM 675 N N . LYS A 1 84 ? 3.324 -8.267 -8.903 1.00 90.88 84 LYS A N 1
ATOM 676 C CA . LYS A 1 84 ? 3.603 -8.318 -10.343 1.00 90.88 84 LYS A CA 1
ATOM 677 C C . LYS A 1 84 ? 3.333 -6.991 -11.047 1.00 90.88 84 LYS A C 1
ATOM 679 O O . LYS A 1 84 ? 4.033 -6.670 -11.999 1.00 90.88 84 LYS A O 1
ATOM 684 N N . LEU A 1 85 ? 2.306 -6.258 -10.619 1.00 89.81 85 LEU A N 1
ATOM 685 C CA . LEU A 1 85 ? 1.903 -4.997 -11.246 1.00 89.81 85 LEU A CA 1
ATOM 686 C C . LEU A 1 85 ? 2.812 -3.837 -10.843 1.00 89.81 85 LEU A C 1
ATOM 688 O O . LEU A 1 85 ? 3.178 -3.017 -11.681 1.00 89.81 85 LEU A O 1
ATOM 692 N N . ASN A 1 86 ? 3.137 -3.739 -9.556 1.00 89.38 86 ASN A N 1
ATOM 693 C CA . ASN A 1 86 ? 3.930 -2.649 -9.013 1.00 89.38 86 ASN A CA 1
ATOM 694 C C . ASN A 1 86 ? 4.709 -3.119 -7.771 1.00 89.38 86 ASN A C 1
ATOM 696 O O . ASN A 1 86 ? 4.239 -2.988 -6.635 1.00 89.38 86 ASN A O 1
ATOM 700 N N . PRO A 1 87 ? 5.926 -3.655 -7.971 1.00 88.38 87 PRO A N 1
ATOM 701 C CA . PRO A 1 87 ? 6.772 -4.114 -6.872 1.00 88.38 87 PRO A CA 1
ATOM 702 C C . PRO A 1 87 ? 7.040 -3.024 -5.823 1.00 88.38 87 PRO A C 1
ATOM 704 O O . PRO A 1 87 ? 7.129 -3.319 -4.632 1.00 88.38 87 PRO A O 1
ATOM 707 N N . SER A 1 88 ? 7.127 -1.760 -6.248 1.00 88.56 88 SER A N 1
ATOM 708 C CA . SER A 1 88 ? 7.491 -0.627 -5.391 1.00 88.56 88 SER A CA 1
ATOM 709 C C . SER A 1 88 ? 6.417 -0.280 -4.365 1.00 88.56 88 SER A C 1
ATOM 711 O O . SER A 1 88 ? 6.746 0.039 -3.224 1.00 88.56 88 SER A O 1
ATOM 713 N N . CYS A 1 89 ? 5.135 -0.386 -4.726 1.00 91.25 89 CYS A N 1
ATOM 714 C CA . CYS A 1 89 ? 4.043 -0.175 -3.773 1.00 91.25 89 CYS A CA 1
ATOM 715 C C . CYS A 1 89 ? 3.677 -1.451 -2.996 1.00 91.25 89 CYS A C 1
ATOM 717 O O . CYS A 1 89 ? 3.087 -1.366 -1.915 1.00 91.25 89 CYS A O 1
ATOM 719 N N . CYS A 1 90 ? 4.051 -2.631 -3.509 1.00 93.19 90 CYS A N 1
ATOM 720 C CA . CYS A 1 90 ? 3.700 -3.922 -2.921 1.00 93.19 90 CYS A CA 1
ATOM 721 C C . CYS A 1 90 ? 4.145 -4.043 -1.458 1.00 93.19 90 CYS A C 1
ATOM 723 O O . CYS A 1 90 ? 3.378 -4.532 -0.627 1.00 93.19 90 CYS A O 1
ATOM 725 N N . GLN A 1 91 ? 5.338 -3.540 -1.119 1.00 92.12 91 GLN A N 1
ATOM 726 C CA . GLN A 1 91 ? 5.829 -3.575 0.260 1.00 92.12 91 GLN A CA 1
ATOM 727 C C . GLN A 1 91 ? 4.914 -2.793 1.212 1.00 92.12 91 GLN A C 1
ATOM 729 O O . GLN A 1 91 ? 4.572 -3.292 2.279 1.00 92.12 91 GLN A O 1
ATOM 734 N N . ILE A 1 92 ? 4.433 -1.619 0.794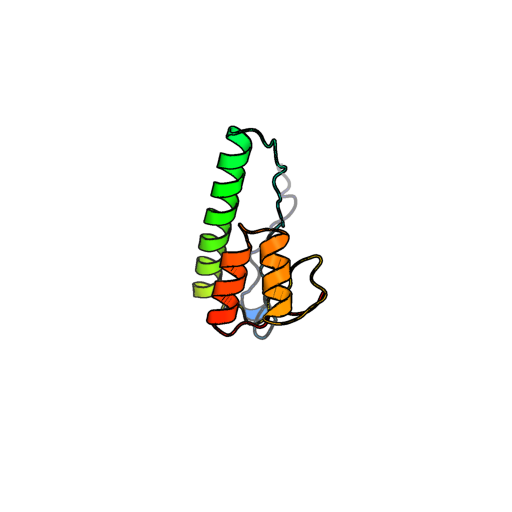 1.00 94.88 92 ILE A N 1
ATOM 735 C CA . ILE A 1 92 ? 3.519 -0.798 1.599 1.00 94.88 92 ILE A CA 1
ATOM 736 C C . ILE A 1 92 ? 2.227 -1.574 1.873 1.00 94.88 92 ILE A C 1
ATOM 738 O O . ILE A 1 92 ? 1.770 -1.622 3.014 1.00 94.88 92 ILE A O 1
ATOM 742 N N . VAL A 1 93 ? 1.651 -2.210 0.846 1.00 95.44 93 VAL A N 1
ATOM 743 C CA . VAL A 1 93 ? 0.425 -3.013 0.983 1.00 95.44 93 VAL A CA 1
ATOM 744 C C . VAL A 1 93 ? 0.654 -4.201 1.924 1.00 95.44 93 VAL A C 1
ATOM 746 O O . VAL A 1 93 ? -0.135 -4.401 2.849 1.00 95.44 93 VAL A O 1
ATOM 749 N N . LYS A 1 94 ? 1.756 -4.945 1.742 1.00 94.75 94 LYS A N 1
ATOM 750 C CA . LYS A 1 94 ? 2.144 -6.070 2.610 1.00 94.75 94 LYS A CA 1
ATOM 751 C C . LYS A 1 94 ? 2.273 -5.628 4.071 1.00 94.75 94 LYS A C 1
ATOM 753 O O . LYS A 1 94 ? 1.686 -6.271 4.939 1.00 94.75 94 LYS A O 1
ATOM 758 N N . ASP A 1 95 ? 2.941 -4.507 4.341 1.00 94.44 95 ASP A N 1
ATOM 759 C CA . ASP A 1 95 ? 3.128 -3.976 5.699 1.00 94.44 95 ASP A CA 1
ATOM 760 C C . ASP A 1 95 ? 1.794 -3.617 6.371 1.00 94.44 95 ASP A C 1
ATOM 762 O O . ASP A 1 95 ? 1.590 -3.883 7.564 1.00 94.44 95 ASP A O 1
ATOM 766 N N . LYS A 1 96 ? 0.848 -3.031 5.618 1.00 95.31 96 LYS A N 1
ATOM 767 C CA . LYS A 1 96 ? -0.495 -2.740 6.150 1.00 95.31 96 LYS A CA 1
ATOM 768 C C . LYS A 1 96 ? -1.260 -4.023 6.436 1.00 95.31 96 LYS A C 1
ATOM 770 O O . LYS A 1 96 ? -1.858 -4.128 7.506 1.00 95.31 96 LYS A O 1
ATOM 775 N N . CYS A 1 97 ? -1.190 -5.012 5.549 1.00 94.81 97 CYS A N 1
ATOM 776 C CA . CYS A 1 97 ? -1.833 -6.303 5.773 1.00 94.81 97 CYS A CA 1
ATOM 777 C C . CYS A 1 97 ? -1.264 -7.043 6.991 1.00 94.81 97 CYS A C 1
ATOM 779 O O . CYS A 1 97 ? -2.025 -7.529 7.825 1.00 94.81 97 CYS A O 1
ATOM 781 N N . GLN A 1 98 ? 0.058 -7.040 7.171 1.00 94.38 98 GLN A N 1
ATOM 782 C CA . GLN A 1 98 ? 0.712 -7.589 8.367 1.00 94.38 98 GLN A CA 1
ATOM 783 C C . GLN A 1 98 ? 0.310 -6.852 9.653 1.00 94.38 98 GLN A C 1
ATOM 785 O O . GLN A 1 98 ? 0.257 -7.448 10.726 1.00 94.38 98 GLN A O 1
ATOM 790 N N . SER A 1 99 ? -0.029 -5.566 9.541 1.00 93.94 99 SER A N 1
ATOM 791 C CA . SER A 1 99 ? -0.546 -4.749 10.644 1.00 93.94 99 SER A CA 1
ATOM 792 C C . SER A 1 99 ? -2.053 -4.927 10.897 1.00 93.94 99 SER A C 1
ATOM 794 O O . SER A 1 9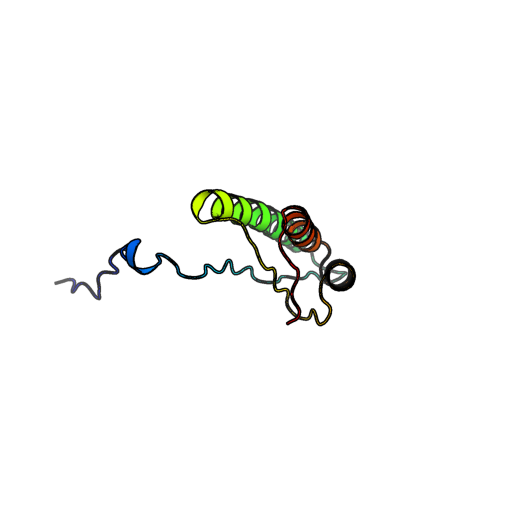9 ? -2.608 -4.223 11.745 1.00 93.94 99 SER A O 1
ATOM 796 N N . GLY A 1 100 ? -2.708 -5.858 10.194 1.00 94.56 100 GLY A N 1
ATOM 797 C CA . GLY A 1 100 ? -4.118 -6.213 10.366 1.00 94.56 100 GLY A CA 1
ATOM 798 C C . GLY A 1 100 ? -5.078 -5.598 9.345 1.00 94.56 100 GLY A C 1
ATOM 799 O O . GLY A 1 100 ? -6.287 -5.747 9.511 1.00 94.56 100 GLY A O 1
ATOM 800 N N . ALA A 1 101 ? -4.586 -4.906 8.312 1.00 95.94 101 ALA A N 1
ATOM 801 C CA . ALA A 1 101 ? -5.440 -4.417 7.232 1.00 95.94 101 ALA A CA 1
ATOM 802 C C . ALA A 1 101 ? -5.848 -5.544 6.267 1.00 95.94 101 ALA A C 1
ATOM 804 O O . ALA A 1 101 ? -5.098 -6.491 6.032 1.00 95.94 101 ALA A O 1
ATOM 805 N N . VAL A 1 102 ? -7.014 -5.415 5.640 1.00 95.75 102 VAL A N 1
ATOM 806 C CA . VAL A 1 102 ? -7.482 -6.360 4.615 1.00 95.75 102 VAL A CA 1
ATOM 807 C C . VAL A 1 102 ? -7.271 -5.758 3.228 1.00 95.75 102 VAL A C 1
ATOM 809 O O . VAL A 1 102 ? -7.648 -4.610 2.997 1.00 95.75 102 VAL A O 1
ATOM 812 N N . LEU A 1 103 ? -6.661 -6.519 2.313 1.00 95.44 103 LEU A N 1
ATOM 813 C CA . LEU A 1 103 ? -6.640 -6.175 0.890 1.00 95.44 103 LEU A CA 1
ATOM 814 C C . LEU A 1 103 ? -7.981 -6.573 0.269 1.00 95.44 103 LEU A C 1
ATOM 816 O O . LEU A 1 103 ? -8.304 -7.762 0.194 1.00 95.44 103 LEU A O 1
ATOM 820 N N . GLU A 1 104 ? -8.734 -5.565 -0.150 1.00 95.12 104 GLU A N 1
ATOM 821 C CA . GLU A 1 104 ? -10.071 -5.684 -0.721 1.00 95.12 104 GLU A CA 1
ATOM 822 C C . GLU A 1 104 ? -10.013 -5.808 -2.248 1.00 95.12 104 GLU A C 1
ATOM 824 O O . GLU A 1 104 ? -9.051 -5.384 -2.894 1.00 95.12 104 GLU A O 1
ATOM 829 N N . VAL A 1 105 ? -11.076 -6.362 -2.832 1.00 92.25 105 VAL A N 1
ATOM 830 C CA . VAL A 1 105 ? -11.293 -6.329 -4.286 1.00 92.25 105 VAL A CA 1
ATOM 831 C C . VAL A 1 105 ? -11.786 -4.950 -4.727 1.00 92.25 105 VAL A C 1
ATOM 833 O O . VAL A 1 105 ? -12.492 -4.275 -3.973 1.00 92.25 105 VAL A O 1
ATOM 836 N N . THR A 1 106 ? -11.434 -4.545 -5.949 1.00 80.44 106 THR A N 1
ATOM 837 C CA . THR A 1 106 ? -11.875 -3.283 -6.571 1.00 80.44 106 THR A CA 1
ATOM 838 C C . THR A 1 106 ? -12.580 -3.534 -7.898 1.00 80.44 106 THR A C 1
ATOM 840 O O . THR A 1 106 ? -12.165 -4.470 -8.620 1.00 80.44 106 THR A O 1
#

Secondary structure (DSSP, 8-state):
--------PPPPGGGGTT-------------TT--HHHHHHHHHHHHHHHHHHHHHHHHH----EEE-TT--S-HHHHHHHHHHH-HHHHHHHHHHHHTT-EEE--

Sequence (106 aa):
MDEQLGKIEKPEAKHFSGKRKLYLVPLIFYGEDAPPEYMEKFNLYWEQVSQQVANLESKIGKVSHVYHESITLAGEDGLKVVEKLNPSCCQIVKDKCQSGAVLEVT

pLDDT: mean 91.04, std 6.98, range [55.66, 97.75]

Organism: NCBI:txid412755

Foldseek 3Di:
DPDDPDDDDDDDPVVCPPHDDDDDDDDDDDDPPRDPVVVVVVLVSLVVVLVVLVVCCVPPHAAAEDEDPPQQDWDPVSLVVCCVRPVSCSVSVVVSVVVNHIYDGD

Radius of gyration: 17.86 Å; chains: 1; bounding box: 35×62×36 Å